Protein AF-A0A838PRK1-F1 (afdb_monomer_lite)

Secondary structure (DSSP, 8-state):
-PPP---------TT-----S--TTSHHHHHHHHS-TTTHHHHHHHHHHHHHHHHHHHHHHHHHHH---THHHHHHHHHHHHHHHHHH-EEETTEEESHHHHHHHHHHHHHHHHHHTT-HHHHHHHHHHHHHHHHHHHHHHHHHHTTS--

Sequence (150 aa):
MPPRGAPPAAWTWNRCGGCSSPPRSSIPVGLDRELRGKSAGLRTHAVVAAASAALGYLSVATATSQGEDATRIASQVVTGIGFMGAGVIFASQGRVHGLTTAAALWSAMATGLCVGMGATGLALALVAVTLLLLGPVNWVSDVMVSRWHP

Foldseek 3Di:
DDDDDDDDDDDPPPPPPDDPDPPPPPPPVVVVVVPPPPPVQVVLLQVLLQVLLQQLLVLQVCCVPVVDHSCVSVVVSLVVLVVVLVVQWDDDPNDIPRNLVSVSSNLSNVLSNCNSNVVNVVSVVSVVVNCVVVVVVVVVVVVVVVVPDD

pLDDT: mean 73.73, std 17.97, range [38.81, 94.06]

Structure (mmCIF, N/CA/C/O backbone):
data_AF-A0A838PRK1-F1
#
_entry.id   AF-A0A838PRK1-F1
#
loop_
_atom_site.group_PDB
_atom_site.id
_atom_site.type_symbol
_atom_site.label_atom_id
_atom_site.label_alt_id
_atom_site.label_comp_id
_atom_site.label_asym_id
_atom_site.label_entity_id
_atom_site.label_seq_id
_atom_site.pdbx_PDB_ins_code
_atom_site.Cartn_x
_atom_site.Cartn_y
_atom_site.Cartn_z
_atom_site.occupancy
_atom_site.B_iso_or_equiv
_atom_site.auth_seq_id
_atom_site.auth_comp_id
_atom_site.auth_asym_id
_atom_site.auth_atom_id
_atom_site.pdbx_PDB_model_num
ATOM 1 N N . MET A 1 1 ? 15.638 -4.515 62.745 1.00 47.00 1 MET A N 1
ATOM 2 C CA . MET A 1 1 ? 14.459 -4.813 61.901 1.00 47.00 1 MET A CA 1
ATOM 3 C C . MET A 1 1 ? 13.799 -3.502 61.470 1.00 47.00 1 MET A C 1
ATOM 5 O O . MET A 1 1 ? 13.156 -2.889 62.312 1.00 47.00 1 MET A O 1
ATOM 9 N N . PRO A 1 2 ? 13.996 -3.032 60.223 1.00 51.28 2 PRO A N 1
ATOM 10 C CA . PRO A 1 2 ? 13.227 -1.931 59.628 1.00 51.28 2 PRO A CA 1
ATOM 11 C C . PRO A 1 2 ? 12.031 -2.429 58.765 1.00 51.28 2 PRO A C 1
ATOM 13 O O . PRO A 1 2 ? 12.036 -3.590 58.351 1.00 51.28 2 PRO A O 1
ATOM 16 N N . PRO A 1 3 ? 10.999 -1.588 58.518 1.00 52.12 3 PRO A N 1
ATOM 17 C CA . PRO A 1 3 ? 9.701 -1.980 57.940 1.00 52.12 3 PRO A CA 1
ATOM 18 C C . PRO A 1 3 ? 9.598 -1.943 56.393 1.00 52.12 3 PRO A C 1
ATOM 20 O O . PRO A 1 3 ? 10.499 -1.502 55.687 1.00 52.12 3 PRO A O 1
ATOM 23 N N . ARG A 1 4 ? 8.450 -2.446 55.900 1.00 51.69 4 ARG A N 1
ATOM 24 C CA . ARG A 1 4 ? 8.009 -2.693 54.507 1.00 51.69 4 ARG A CA 1
ATOM 25 C C . ARG A 1 4 ? 7.853 -1.420 53.642 1.00 51.69 4 ARG A C 1
ATOM 27 O O . ARG A 1 4 ? 7.341 -0.424 54.133 1.00 51.69 4 ARG A O 1
ATOM 34 N N . GLY A 1 5 ? 8.101 -1.542 52.327 1.00 57.38 5 GLY A N 1
ATOM 35 C CA . GLY A 1 5 ? 7.287 -0.876 51.288 1.00 57.38 5 GLY A CA 1
ATOM 36 C C . GLY A 1 5 ? 7.796 0.409 50.611 1.00 57.38 5 GLY A C 1
ATOM 37 O O . GLY A 1 5 ? 7.070 1.396 50.607 1.00 57.38 5 GLY A O 1
ATOM 38 N N . ALA A 1 6 ? 8.954 0.394 49.938 1.00 52.97 6 ALA A N 1
ATOM 39 C CA . ALA A 1 6 ? 9.339 1.460 48.997 1.00 52.97 6 ALA A CA 1
ATOM 40 C C . ALA A 1 6 ? 9.622 0.887 47.587 1.00 52.97 6 ALA A C 1
ATOM 42 O O . ALA A 1 6 ? 10.462 -0.008 47.474 1.00 52.97 6 ALA A O 1
ATOM 43 N N . PRO A 1 7 ? 8.953 1.354 46.511 1.00 61.28 7 PRO A N 1
ATOM 44 C CA . PRO A 1 7 ? 9.318 0.995 45.139 1.00 61.28 7 PRO A CA 1
ATOM 45 C C . PRO A 1 7 ? 10.614 1.710 44.697 1.00 61.28 7 PRO A C 1
ATOM 47 O O . PRO A 1 7 ? 10.886 2.821 45.162 1.00 61.28 7 PRO A O 1
ATOM 50 N N . PRO A 1 8 ? 11.424 1.113 43.798 1.00 49.06 8 PRO A N 1
ATOM 51 C CA . PRO A 1 8 ? 12.667 1.716 43.330 1.00 49.06 8 PRO A CA 1
ATOM 52 C C . PRO A 1 8 ? 12.403 2.988 42.514 1.00 49.06 8 PRO A C 1
ATOM 54 O O . PRO A 1 8 ? 11.794 2.972 41.445 1.00 49.06 8 PRO A O 1
ATOM 57 N N . ALA A 1 9 ? 12.904 4.099 43.049 1.00 56.09 9 ALA A N 1
ATOM 58 C CA . ALA A 1 9 ? 12.933 5.422 42.453 1.00 56.09 9 ALA A CA 1
ATOM 59 C C . ALA A 1 9 ? 13.894 5.487 41.249 1.00 56.09 9 ALA A C 1
ATOM 61 O O . ALA A 1 9 ? 15.049 5.889 41.381 1.00 56.09 9 ALA A O 1
ATOM 62 N N . ALA A 1 10 ? 13.403 5.131 40.064 1.00 47.91 10 ALA A N 1
ATOM 63 C CA . ALA A 1 10 ? 14.042 5.443 38.789 1.00 47.91 10 ALA A CA 1
ATOM 64 C C . ALA A 1 10 ? 13.028 6.203 37.921 1.00 47.91 10 ALA A C 1
ATOM 66 O O . ALA A 1 10 ? 11.916 5.721 37.739 1.00 47.91 10 ALA A O 1
ATOM 67 N N . TRP A 1 11 ? 13.426 7.374 37.408 1.00 44.50 11 TRP A N 1
ATOM 68 C CA . TRP A 1 11 ? 12.653 8.335 36.591 1.00 44.50 11 TRP A CA 1
ATOM 69 C C . TRP A 1 11 ? 11.976 9.515 37.304 1.00 44.50 11 TRP A C 1
ATOM 71 O O . TRP A 1 11 ? 10.950 10.020 36.854 1.00 44.50 11 TRP A O 1
ATOM 81 N N . THR A 1 12 ? 12.606 10.077 38.338 1.00 47.44 12 THR A N 1
ATOM 82 C CA . THR A 1 12 ? 12.381 11.494 38.663 1.00 47.44 12 THR A CA 1
ATOM 83 C C . THR A 1 12 ? 13.285 12.354 37.773 1.00 47.44 12 THR A C 1
ATOM 85 O O . THR A 1 12 ? 14.446 12.613 38.076 1.00 47.44 12 THR A O 1
ATOM 88 N N . TRP A 1 13 ? 12.739 12.817 36.647 1.00 55.53 13 TRP A N 1
ATOM 89 C CA . TRP A 1 13 ? 13.338 13.769 35.689 1.00 55.53 13 TRP A CA 1
ATOM 90 C C . TRP A 1 13 ? 13.683 15.156 36.282 1.00 55.53 13 TRP A C 1
ATOM 92 O O . TRP A 1 13 ? 13.928 16.113 35.556 1.00 55.53 13 TRP A O 1
ATOM 102 N N . ASN A 1 14 ? 13.721 15.298 37.606 1.00 51.25 14 ASN A N 1
ATOM 103 C CA . ASN A 1 14 ? 13.728 16.587 38.292 1.00 51.25 14 ASN A CA 1
ATOM 104 C C . ASN A 1 14 ? 15.132 17.055 38.717 1.00 51.25 14 ASN A C 1
ATOM 106 O O . ASN A 1 14 ? 15.283 17.740 39.727 1.00 51.25 14 ASN A O 1
ATOM 110 N N . ARG A 1 15 ? 16.181 16.664 37.976 1.00 50.28 15 ARG A N 1
ATOM 111 C CA . ARG A 1 15 ? 17.572 17.035 38.296 1.00 50.28 15 ARG A CA 1
ATOM 112 C C . ARG A 1 15 ? 18.452 17.453 37.112 1.00 50.28 15 ARG A C 1
ATOM 114 O O . ARG A 1 15 ? 19.670 17.387 37.219 1.00 50.28 15 ARG A O 1
ATOM 121 N N . CYS A 1 16 ? 17.874 17.965 36.028 1.00 46.88 16 CYS A N 1
ATOM 122 C CA . CYS A 1 16 ? 18.639 18.742 35.043 1.00 46.88 16 CYS A CA 1
ATOM 123 C C . CYS A 1 16 ? 18.494 20.243 35.329 1.00 46.88 16 CYS A C 1
ATOM 125 O O . CYS A 1 16 ? 17.896 20.993 34.564 1.00 46.88 16 CYS A O 1
ATOM 127 N N . GLY A 1 17 ? 19.040 20.678 36.467 1.00 49.06 17 GLY A N 1
ATOM 128 C CA . GLY A 1 17 ? 19.374 22.082 36.679 1.00 49.06 17 GLY A CA 1
ATOM 129 C C . GLY A 1 17 ? 20.613 22.407 35.851 1.00 49.06 17 GLY A C 1
ATOM 130 O O . GLY A 1 17 ? 21.702 21.961 36.194 1.00 49.06 17 GLY A O 1
ATOM 131 N N . GLY A 1 18 ? 20.434 23.135 34.746 1.00 50.28 18 GLY A N 1
ATOM 132 C CA . GLY A 1 18 ? 21.540 23.623 33.917 1.00 50.28 18 GLY A CA 1
ATOM 133 C C . GLY A 1 18 ? 21.432 23.278 32.433 1.00 50.28 18 GLY A C 1
ATOM 134 O O . GLY A 1 18 ? 22.304 22.611 31.895 1.00 50.28 18 GLY A O 1
ATOM 135 N N . CYS A 1 19 ? 20.391 23.755 31.750 1.00 41.94 19 CYS A N 1
ATOM 136 C CA . CYS A 1 19 ? 20.428 23.948 30.297 1.00 41.94 19 CYS A CA 1
ATOM 137 C C . CYS A 1 19 ? 19.676 25.238 29.954 1.00 41.94 19 CYS A C 1
ATOM 139 O O . CYS A 1 19 ? 18.463 25.257 29.775 1.00 41.94 19 CYS A O 1
ATOM 141 N N . SER A 1 20 ? 20.422 26.339 29.898 1.00 47.53 20 SER A N 1
ATOM 142 C CA . SER A 1 20 ? 19.985 27.694 29.542 1.00 47.53 20 SER A CA 1
ATOM 143 C C . SER A 1 20 ? 19.884 27.919 28.023 1.00 47.53 20 SER A C 1
ATOM 145 O O . SER A 1 20 ? 20.166 29.005 27.525 1.00 47.53 20 SER A O 1
ATOM 147 N N . SER A 1 21 ? 19.454 26.913 27.260 1.00 49.03 21 SER A N 1
ATOM 148 C CA . SER A 1 21 ? 19.084 27.089 25.851 1.00 49.03 21 SER A CA 1
ATOM 149 C C . SER A 1 21 ? 17.736 26.409 25.599 1.00 49.03 21 SER A C 1
ATOM 151 O O . SER A 1 21 ? 17.625 25.199 25.782 1.00 49.03 21 SER A O 1
ATOM 153 N N . PRO A 1 22 ? 16.675 27.154 25.235 1.00 54.06 22 PRO A N 1
ATOM 154 C CA . PRO A 1 22 ? 15.390 26.542 24.935 1.00 54.06 22 PRO A CA 1
ATOM 155 C C . PRO A 1 22 ? 15.526 25.709 23.648 1.00 54.06 22 PRO A C 1
ATOM 157 O O . PRO A 1 22 ? 15.859 26.283 22.604 1.00 54.06 22 PRO A O 1
ATOM 160 N N . PRO A 1 23 ? 15.267 24.386 23.656 1.00 52.75 23 PRO A N 1
ATOM 161 C CA . PRO A 1 23 ? 15.152 23.636 22.414 1.00 52.75 23 PRO A CA 1
ATOM 162 C C . PRO A 1 23 ? 13.917 24.144 21.654 1.00 52.75 23 PRO A C 1
ATOM 164 O O . PRO A 1 23 ? 12.778 23.827 21.982 1.00 52.75 23 PRO A O 1
ATOM 167 N N . ARG A 1 24 ? 14.151 24.973 20.630 1.00 52.28 24 ARG A N 1
ATOM 168 C CA . ARG A 1 24 ? 13.147 25.612 19.755 1.00 52.28 24 ARG A CA 1
ATOM 169 C C . ARG A 1 24 ? 12.345 24.650 18.858 1.00 52.28 24 ARG A C 1
ATOM 171 O O . ARG A 1 24 ? 11.652 25.120 17.962 1.00 52.28 24 ARG A O 1
ATOM 178 N N . SER A 1 25 ? 12.410 23.331 19.033 1.00 52.62 25 SER A N 1
ATOM 179 C CA . SER A 1 25 ? 11.939 22.382 18.009 1.00 52.62 25 SER A CA 1
ATOM 180 C C . SER A 1 25 ? 10.807 21.431 18.413 1.00 52.62 25 SER A C 1
ATOM 182 O O . SER A 1 25 ? 10.558 20.471 17.690 1.00 52.62 25 SER A O 1
ATOM 184 N N . SER A 1 26 ? 10.056 21.680 19.490 1.00 50.72 26 SER A N 1
ATOM 185 C CA . SER A 1 26 ? 8.880 20.844 19.817 1.00 50.72 26 SER A CA 1
ATOM 186 C C . SER A 1 26 ? 7.544 21.346 19.240 1.00 50.72 26 SER A C 1
ATOM 188 O O . SER A 1 26 ? 6.535 20.652 19.338 1.00 50.72 26 SER A O 1
ATOM 190 N N . ILE A 1 27 ? 7.521 22.503 18.569 1.00 53.28 27 ILE A N 1
ATOM 191 C CA . ILE A 1 27 ? 6.287 23.112 18.040 1.00 53.28 27 ILE A CA 1
ATOM 192 C C . ILE A 1 27 ? 5.624 22.333 16.878 1.00 53.28 27 ILE A C 1
ATOM 194 O O . ILE A 1 27 ? 4.391 22.297 16.848 1.00 53.28 27 ILE A O 1
ATOM 198 N N . PRO A 1 28 ? 6.320 21.646 15.944 1.00 52.03 28 PRO A N 1
ATOM 199 C CA . PRO A 1 28 ? 5.613 21.115 14.774 1.00 52.03 28 PRO A CA 1
ATOM 200 C C . PRO A 1 28 ? 4.774 19.855 15.051 1.00 52.03 28 PRO A C 1
ATOM 202 O O . PRO A 1 28 ? 3.950 19.488 14.221 1.00 52.03 28 PRO A O 1
ATOM 205 N N . VAL A 1 29 ? 4.923 19.198 16.209 1.00 55.56 29 VAL A N 1
ATOM 206 C CA . VAL A 1 29 ? 4.165 17.968 16.529 1.00 55.56 29 VAL A CA 1
ATOM 207 C C . VAL A 1 29 ? 2.823 18.263 17.214 1.00 55.56 29 VAL A C 1
ATOM 209 O O . VAL A 1 29 ? 1.903 17.444 17.148 1.00 55.56 29 VAL A O 1
ATOM 212 N N . GLY A 1 30 ? 2.692 19.428 17.855 1.00 46.47 30 GLY A N 1
ATOM 213 C CA . GLY A 1 30 ? 1.463 19.838 18.541 1.00 46.47 30 GLY A CA 1
ATOM 214 C C . GLY A 1 30 ? 0.406 20.391 17.586 1.00 46.47 30 GLY A C 1
ATOM 215 O O . GLY A 1 30 ? -0.747 19.979 17.643 1.00 46.47 30 GLY A O 1
ATOM 216 N N . LEU A 1 31 ? 0.811 21.254 16.649 1.00 46.09 31 LEU A N 1
ATOM 217 C CA . LEU A 1 31 ? -0.124 21.972 15.773 1.00 46.09 31 LEU A CA 1
ATOM 218 C C . LEU A 1 31 ? -0.734 21.083 14.670 1.00 46.09 31 LEU A C 1
ATOM 220 O O . LEU A 1 31 ? -1.837 21.328 14.190 1.00 46.09 31 LEU A O 1
ATOM 224 N N . ASP A 1 32 ? -0.053 19.993 14.305 1.00 50.56 32 ASP A N 1
ATOM 225 C CA . ASP A 1 32 ? -0.562 19.006 13.346 1.00 50.56 32 ASP A CA 1
ATOM 226 C C . ASP A 1 32 ? -1.660 18.105 13.956 1.00 50.56 32 ASP A C 1
ATOM 228 O O . ASP A 1 32 ? -2.433 17.492 13.217 1.00 50.56 32 ASP A O 1
ATOM 232 N N . ARG A 1 33 ? -1.789 18.062 15.295 1.00 48.19 33 ARG A N 1
ATOM 233 C CA . ARG A 1 33 ? -2.838 17.293 15.992 1.00 48.19 33 ARG A CA 1
ATOM 234 C C . ARG A 1 33 ? -4.201 17.990 16.023 1.00 48.19 33 ARG A C 1
ATOM 236 O O . ARG A 1 33 ? -5.210 17.297 16.105 1.00 48.19 33 ARG A O 1
ATOM 243 N N . GLU A 1 34 ? -4.249 19.313 15.891 1.00 39.22 34 GLU A N 1
ATOM 244 C CA . GLU A 1 34 ? -5.494 20.095 15.984 1.00 39.22 34 GLU A CA 1
ATOM 245 C C . GLU A 1 34 ? -6.255 20.204 14.649 1.00 39.22 34 GLU A C 1
ATOM 247 O O . GLU A 1 34 ? -7.477 20.322 14.631 1.00 39.22 34 GLU A O 1
ATOM 252 N N . LEU A 1 35 ? -5.566 20.064 13.510 1.00 39.56 35 LEU A N 1
ATOM 253 C CA . LEU A 1 35 ? -6.151 20.267 12.172 1.00 39.56 35 LEU A CA 1
ATOM 254 C C . LEU A 1 35 ? -6.706 18.988 11.501 1.00 39.56 35 LEU A C 1
ATOM 256 O O . LEU A 1 35 ? -7.265 19.056 10.407 1.00 39.56 35 LEU A O 1
ATOM 260 N N . ARG A 1 36 ? -6.554 17.801 12.109 1.00 42.69 36 ARG A N 1
ATOM 261 C CA . ARG A 1 36 ? -6.691 16.491 11.419 1.00 42.69 36 ARG A CA 1
ATOM 262 C C . ARG A 1 36 ? -7.902 15.634 11.793 1.00 42.69 36 ARG A C 1
ATOM 264 O O . ARG A 1 36 ? -7.969 14.473 11.390 1.00 42.69 36 ARG A O 1
ATOM 271 N N . GLY A 1 37 ? -8.887 16.187 12.496 1.00 41.72 37 GLY A N 1
ATOM 272 C CA . GLY A 1 37 ? -10.041 15.441 13.020 1.00 41.72 37 GLY A CA 1
ATOM 273 C C . GLY A 1 37 ? -10.971 14.766 11.995 1.00 41.72 37 GLY A C 1
ATOM 274 O O . GLY A 1 37 ? -11.903 14.089 12.417 1.00 41.72 37 GLY A O 1
ATOM 275 N N . LYS A 1 38 ? -10.763 14.927 10.676 1.00 38.81 38 LYS A N 1
ATOM 276 C CA . LYS A 1 38 ? -11.559 14.255 9.622 1.00 38.81 38 LYS A CA 1
ATOM 277 C C . LYS A 1 38 ? -10.781 13.814 8.358 1.00 38.81 38 LYS A C 1
ATOM 279 O O . LYS A 1 38 ? -11.375 13.219 7.470 1.00 38.81 38 LYS A O 1
ATOM 284 N N . SER A 1 39 ? -9.462 14.038 8.261 1.00 42.25 39 SER A N 1
ATOM 285 C CA . SER A 1 39 ? -8.669 13.838 7.019 1.00 42.25 39 SER A CA 1
ATOM 286 C C . SER A 1 39 ? -7.432 12.929 7.159 1.00 42.25 39 SER A C 1
ATOM 288 O O . SER A 1 39 ? -6.607 12.840 6.247 1.00 42.25 39 SER A O 1
ATOM 290 N N . ALA A 1 40 ? -7.276 12.231 8.290 1.00 44.44 40 ALA A N 1
ATOM 291 C CA . ALA A 1 40 ? -6.058 11.476 8.607 1.00 44.44 40 ALA A CA 1
ATOM 292 C C . ALA A 1 40 ? -5.783 10.256 7.691 1.00 44.44 40 ALA A C 1
ATOM 294 O O . ALA A 1 40 ? -4.621 9.875 7.526 1.00 44.44 40 ALA A O 1
ATOM 295 N N . GLY A 1 41 ? -6.810 9.676 7.054 1.00 59.66 41 GLY A N 1
ATOM 296 C CA . GLY A 1 41 ? -6.665 8.499 6.183 1.00 59.66 41 GLY A CA 1
ATOM 297 C C . GLY A 1 41 ? -5.943 8.791 4.862 1.00 59.66 41 GLY A C 1
ATOM 298 O O . GLY A 1 41 ? -4.958 8.143 4.529 1.00 59.66 41 GLY A O 1
ATOM 299 N N . LEU A 1 42 ? -6.356 9.824 4.122 1.00 62.44 42 LEU A N 1
ATOM 300 C CA . LEU A 1 42 ? -5.788 10.121 2.796 1.00 62.44 42 LEU A CA 1
ATOM 301 C C . LEU A 1 42 ? -4.295 10.478 2.842 1.00 62.44 42 LEU A C 1
ATOM 303 O O . LEU A 1 42 ? -3.533 10.026 1.989 1.00 62.44 42 LEU A O 1
ATOM 307 N N . ARG A 1 43 ? -3.848 11.235 3.858 1.00 73.12 43 ARG A N 1
ATOM 308 C CA . ARG A 1 43 ? -2.427 11.617 3.979 1.00 73.12 43 ARG A CA 1
ATOM 309 C C . ARG A 1 43 ? -1.537 10.404 4.259 1.00 73.12 43 ARG A C 1
ATOM 311 O O . ARG A 1 43 ? -0.450 10.313 3.702 1.00 73.12 43 ARG A O 1
ATOM 318 N N . THR A 1 44 ? -1.985 9.476 5.104 1.00 81.50 44 THR A N 1
ATOM 319 C CA . THR A 1 44 ? -1.196 8.283 5.446 1.00 81.50 44 THR A CA 1
ATOM 320 C C . THR A 1 44 ? -1.130 7.303 4.278 1.00 81.50 44 THR A C 1
ATOM 322 O O . THR A 1 44 ? -0.033 6.875 3.925 1.00 81.50 44 THR A O 1
ATOM 325 N N . HIS A 1 45 ? -2.250 7.034 3.600 1.00 84.25 45 HIS A N 1
ATOM 326 C CA . HIS A 1 45 ? -2.250 6.200 2.393 1.00 84.25 45 HIS A CA 1
ATOM 327 C C . HIS A 1 45 ? -1.376 6.786 1.275 1.00 84.25 45 HIS A C 1
ATOM 329 O O . HIS A 1 45 ? -0.610 6.046 0.661 1.00 84.25 45 HIS A O 1
ATOM 335 N N . ALA A 1 46 ? -1.421 8.105 1.052 1.00 82.75 46 ALA A N 1
ATOM 336 C CA . ALA A 1 46 ? -0.592 8.765 0.042 1.00 82.75 46 ALA A CA 1
ATOM 337 C C . ALA A 1 46 ? 0.912 8.648 0.342 1.00 82.75 46 ALA A C 1
ATOM 339 O O . ALA A 1 46 ? 1.695 8.337 -0.554 1.00 82.75 46 ALA A O 1
ATOM 340 N N . VAL A 1 47 ? 1.320 8.843 1.602 1.00 88.75 47 VAL A N 1
ATOM 341 C CA . VAL A 1 47 ? 2.728 8.699 2.013 1.00 88.75 47 VAL A CA 1
ATOM 342 C C . VAL A 1 47 ? 3.201 7.253 1.856 1.00 88.75 47 VAL A C 1
ATOM 344 O O . VAL A 1 47 ? 4.289 7.026 1.331 1.00 88.75 47 VAL A O 1
ATOM 347 N N . VAL A 1 48 ? 2.385 6.273 2.255 1.00 91.69 48 VAL A N 1
ATOM 348 C CA . VAL A 1 48 ? 2.719 4.846 2.109 1.00 91.69 48 VAL A CA 1
ATOM 349 C C . VAL A 1 48 ? 2.848 4.453 0.638 1.00 91.69 48 VAL A C 1
ATOM 351 O O . VAL A 1 48 ? 3.810 3.773 0.277 1.00 91.69 48 VAL A O 1
ATOM 354 N N . ALA A 1 49 ? 1.936 4.911 -0.223 1.00 90.31 49 ALA A N 1
ATOM 355 C CA . ALA A 1 49 ? 2.007 4.657 -1.659 1.00 90.31 49 ALA A CA 1
ATOM 356 C C . ALA A 1 49 ? 3.266 5.279 -2.289 1.00 90.31 49 ALA A C 1
ATOM 358 O O . ALA A 1 49 ? 3.976 4.600 -3.028 1.00 90.31 49 ALA A O 1
ATOM 359 N N . ALA A 1 50 ? 3.591 6.531 -1.949 1.00 90.44 50 ALA A N 1
ATOM 360 C CA . ALA A 1 50 ? 4.780 7.215 -2.460 1.00 90.44 50 ALA A CA 1
ATOM 361 C C . ALA A 1 50 ? 6.088 6.547 -2.000 1.00 90.44 50 ALA A C 1
ATOM 363 O O . ALA A 1 50 ? 6.979 6.308 -2.815 1.00 90.44 50 ALA A O 1
ATOM 364 N N . ALA A 1 51 ? 6.190 6.191 -0.715 1.00 94.00 51 ALA A N 1
ATOM 365 C CA . ALA A 1 51 ? 7.351 5.480 -0.180 1.00 94.00 51 ALA A CA 1
ATOM 366 C C . ALA A 1 51 ? 7.535 4.113 -0.859 1.00 94.00 51 ALA A C 1
ATOM 368 O O . ALA A 1 51 ? 8.641 3.751 -1.255 1.00 94.00 51 ALA A O 1
ATOM 369 N N . SER A 1 52 ? 6.439 3.380 -1.056 1.00 92.88 52 SER A N 1
ATOM 370 C CA . SER A 1 52 ? 6.457 2.067 -1.707 1.00 92.88 52 SER A CA 1
ATOM 371 C C . SER A 1 52 ? 6.826 2.162 -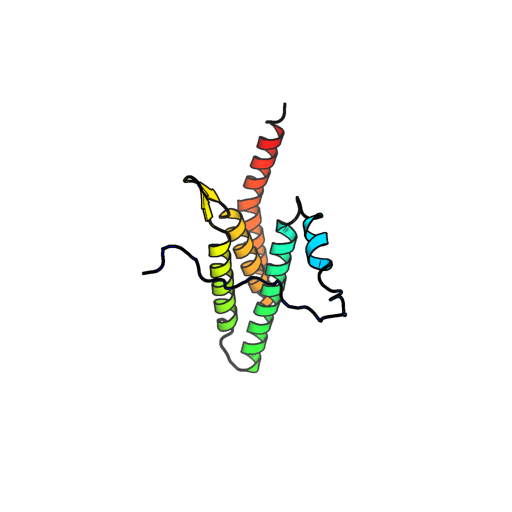3.190 1.00 92.88 52 SER A C 1
ATOM 373 O O . SER A 1 52 ? 7.552 1.308 -3.688 1.00 92.88 52 SER A O 1
ATOM 375 N N . ALA A 1 53 ? 6.406 3.223 -3.885 1.00 93.69 53 ALA A N 1
ATOM 376 C CA . ALA A 1 53 ? 6.809 3.480 -5.268 1.00 93.69 53 ALA A CA 1
ATOM 377 C C . ALA A 1 53 ? 8.308 3.775 -5.396 1.00 93.69 53 ALA A C 1
ATOM 379 O O . ALA A 1 53 ? 8.968 3.212 -6.269 1.00 93.69 53 ALA A O 1
ATOM 380 N N . ALA A 1 54 ? 8.868 4.586 -4.496 1.00 93.75 54 ALA A N 1
ATOM 381 C CA . ALA A 1 54 ? 10.306 4.844 -4.472 1.00 93.75 54 ALA A CA 1
ATOM 382 C C . ALA A 1 54 ? 11.115 3.556 -4.225 1.00 93.75 54 ALA A C 1
ATOM 384 O O . ALA A 1 54 ? 12.117 3.314 -4.898 1.00 93.75 54 ALA A O 1
ATOM 385 N N . LEU A 1 55 ? 10.653 2.699 -3.308 1.00 93.75 55 LEU A N 1
ATOM 386 C CA . LEU A 1 55 ? 11.296 1.412 -3.023 1.00 93.75 55 LEU A CA 1
ATOM 387 C C . LEU A 1 55 ? 11.136 0.408 -4.172 1.00 93.75 55 LEU A C 1
ATOM 389 O O . LEU A 1 55 ? 12.084 -0.310 -4.476 1.00 93.75 55 LEU A O 1
ATOM 393 N N . GLY A 1 56 ? 9.986 0.385 -4.851 1.00 92.88 56 GLY A N 1
ATOM 394 C CA . GLY A 1 56 ? 9.778 -0.428 -6.052 1.00 92.88 56 GLY A CA 1
ATOM 395 C C . GLY A 1 56 ? 10.714 -0.025 -7.194 1.00 92.88 56 GLY A C 1
ATOM 396 O O . GLY A 1 56 ? 11.324 -0.891 -7.820 1.00 92.88 56 GLY A O 1
ATOM 397 N N . TYR A 1 57 ? 10.901 1.282 -7.401 1.00 92.06 57 TYR A N 1
ATOM 398 C CA . TYR A 1 57 ? 11.856 1.804 -8.382 1.00 92.06 57 TYR A CA 1
ATOM 399 C C . TYR A 1 57 ? 13.296 1.431 -8.023 1.00 92.06 57 TYR A C 1
ATOM 401 O O . TYR A 1 57 ? 14.039 0.936 -8.870 1.00 92.06 57 TYR A O 1
ATOM 409 N N . LEU A 1 58 ? 13.679 1.599 -6.751 1.00 91.06 58 LEU A N 1
ATOM 410 C CA . LEU A 1 58 ? 14.992 1.180 -6.260 1.00 91.06 58 LEU A CA 1
ATOM 411 C C . LEU A 1 58 ? 15.220 -0.324 -6.475 1.00 91.06 58 LEU A C 1
ATOM 413 O O . LEU A 1 58 ? 16.322 -0.725 -6.841 1.00 91.06 58 LEU A O 1
ATOM 417 N N . SER A 1 59 ? 14.177 -1.140 -6.305 1.00 90.75 59 SER A N 1
ATOM 418 C CA . SER A 1 59 ? 14.209 -2.587 -6.549 1.00 90.75 59 SER A CA 1
ATOM 419 C C . SER A 1 59 ? 14.566 -2.936 -7.993 1.00 90.75 59 SER A C 1
ATOM 421 O O . SER A 1 59 ? 15.404 -3.799 -8.239 1.00 90.75 59 SER A O 1
ATOM 423 N N . VAL A 1 60 ? 13.970 -2.242 -8.964 1.00 88.75 60 VAL A N 1
ATOM 424 C CA . VAL A 1 60 ? 14.290 -2.451 -10.384 1.00 88.75 60 VAL A CA 1
ATOM 425 C C . VAL A 1 60 ? 15.682 -1.908 -10.712 1.00 88.75 60 VAL A C 1
ATOM 427 O O . VAL A 1 60 ? 16.469 -2.584 -11.372 1.00 88.75 60 VAL A O 1
ATOM 430 N N . ALA A 1 61 ? 16.029 -0.723 -10.205 1.00 87.06 61 ALA A N 1
ATOM 431 C CA . ALA A 1 61 ? 17.329 -0.103 -10.454 1.00 87.06 61 ALA A CA 1
ATOM 432 C C . ALA A 1 61 ? 18.502 -0.951 -9.919 1.00 87.06 61 ALA A C 1
ATOM 434 O O . ALA A 1 61 ? 19.513 -1.134 -10.601 1.00 87.06 61 ALA A O 1
ATOM 435 N N . THR A 1 62 ? 18.366 -1.519 -8.720 1.00 85.19 62 THR A N 1
ATOM 436 C CA . THR A 1 62 ? 19.375 -2.413 -8.118 1.00 85.19 62 THR A CA 1
ATOM 437 C C . THR A 1 62 ? 19.498 -3.731 -8.876 1.00 85.19 62 THR A C 1
ATOM 439 O O . THR A 1 62 ? 20.614 -4.137 -9.198 1.00 85.19 62 THR A O 1
ATOM 442 N N . ALA A 1 63 ? 18.379 -4.332 -9.283 1.00 85.81 63 ALA A N 1
ATOM 443 C CA . ALA A 1 63 ? 18.394 -5.542 -10.101 1.00 85.81 63 ALA A CA 1
ATOM 444 C C . ALA A 1 63 ? 19.118 -5.345 -11.441 1.00 85.81 63 ALA A C 1
ATOM 446 O O . ALA A 1 63 ? 19.923 -6.180 -11.847 1.00 85.81 63 ALA A O 1
ATOM 447 N N . THR A 1 64 ? 18.899 -4.206 -12.104 1.00 80.94 64 THR A N 1
ATOM 448 C CA . THR A 1 64 ? 19.574 -3.902 -13.379 1.00 80.94 64 THR A CA 1
ATOM 449 C C . THR A 1 64 ? 21.067 -3.597 -13.237 1.00 80.94 64 THR A C 1
ATOM 451 O O . THR A 1 64 ? 21.823 -3.842 -14.172 1.00 80.94 64 THR A O 1
ATOM 454 N N . SER A 1 65 ? 21.504 -3.063 -12.091 1.00 80.44 65 SER A N 1
ATOM 455 C CA . SER A 1 65 ? 22.888 -2.607 -11.887 1.00 80.44 65 SER A CA 1
ATOM 456 C C . SER A 1 65 ? 23.796 -3.649 -11.239 1.00 80.44 65 SER A C 1
ATOM 458 O O . SER A 1 65 ? 24.986 -3.676 -11.542 1.00 80.44 65 SER A O 1
ATOM 460 N N . GLN A 1 66 ? 23.258 -4.500 -10.363 1.00 79.12 66 GLN A N 1
ATOM 461 C CA . GLN A 1 66 ? 24.034 -5.488 -9.602 1.00 79.12 66 GLN A CA 1
ATOM 462 C C . GLN A 1 66 ? 23.673 -6.939 -9.944 1.00 79.12 66 GLN A C 1
ATOM 464 O O . GLN A 1 66 ? 24.282 -7.858 -9.404 1.00 79.12 66 GLN A O 1
ATOM 469 N N . GLY A 1 67 ? 22.694 -7.163 -10.829 1.00 76.31 67 GLY A N 1
ATOM 470 C CA . GLY A 1 67 ? 22.193 -8.507 -11.130 1.00 76.31 67 GLY A CA 1
ATOM 471 C C . GLY A 1 67 ? 21.486 -9.169 -9.943 1.00 76.31 67 GLY A C 1
ATOM 472 O O . GLY A 1 67 ? 21.345 -10.388 -9.925 1.00 76.31 67 GLY A O 1
ATOM 473 N N . GLU A 1 68 ? 21.079 -8.385 -8.939 1.00 77.69 68 GLU A N 1
ATOM 474 C CA . GLU A 1 68 ? 20.338 -8.872 -7.776 1.00 77.69 68 GLU A CA 1
ATOM 475 C C . GLU A 1 68 ? 18.861 -9.142 -8.099 1.00 77.69 68 GLU A C 1
ATOM 477 O O . GLU A 1 68 ? 18.276 -8.582 -9.028 1.00 77.69 68 GLU A O 1
ATOM 482 N N . ASP A 1 69 ? 18.220 -9.968 -7.273 1.00 83.31 69 ASP A N 1
ATOM 483 C CA . ASP A 1 69 ? 16.796 -10.259 -7.397 1.00 83.31 69 ASP A CA 1
ATOM 484 C C . ASP A 1 69 ? 15.938 -9.018 -7.098 1.00 83.31 69 ASP A C 1
ATOM 486 O O . ASP A 1 69 ? 15.803 -8.589 -5.945 1.00 83.31 69 ASP A O 1
ATOM 490 N N . ALA A 1 70 ? 15.237 -8.514 -8.119 1.00 79.56 70 ALA A N 1
ATOM 491 C CA . ALA A 1 70 ? 14.283 -7.401 -8.014 1.00 79.56 70 ALA A CA 1
ATOM 492 C C . ALA A 1 70 ? 13.129 -7.653 -7.019 1.00 79.56 70 ALA A C 1
ATOM 494 O O . ALA A 1 70 ? 12.339 -6.754 -6.737 1.00 79.56 70 ALA A O 1
ATOM 495 N N . THR A 1 71 ? 12.980 -8.872 -6.502 1.00 86.19 71 THR A N 1
ATOM 496 C CA . THR A 1 71 ? 11.927 -9.258 -5.551 1.00 86.19 71 THR A CA 1
ATOM 497 C C . THR A 1 71 ? 12.367 -9.105 -4.090 1.00 86.19 71 THR A C 1
ATOM 499 O O . THR A 1 71 ? 11.524 -9.101 -3.188 1.00 86.19 71 THR A O 1
ATOM 502 N N . ARG A 1 72 ? 13.668 -8.935 -3.816 1.00 88.12 72 ARG A N 1
ATOM 503 C CA . ARG A 1 72 ? 14.194 -8.867 -2.443 1.00 88.12 72 ARG A CA 1
ATOM 504 C C . ARG A 1 72 ? 13.682 -7.637 -1.694 1.00 88.12 72 ARG A C 1
ATOM 506 O O . ARG A 1 72 ? 13.101 -7.782 -0.622 1.00 88.12 72 ARG A O 1
ATOM 513 N N . ILE A 1 73 ? 13.827 -6.443 -2.265 1.00 90.00 73 ILE A N 1
ATOM 514 C CA . ILE A 1 73 ? 13.334 -5.212 -1.625 1.00 90.00 73 ILE A CA 1
ATOM 515 C C . ILE A 1 73 ? 11.802 -5.242 -1.547 1.00 90.00 73 ILE A C 1
ATOM 517 O O . ILE A 1 73 ? 11.235 -4.949 -0.496 1.00 90.00 73 ILE A O 1
ATOM 521 N N . ALA A 1 74 ? 11.121 -5.695 -2.606 1.00 89.38 74 ALA A N 1
ATOM 522 C CA . ALA A 1 74 ? 9.663 -5.829 -2.608 1.00 89.38 74 ALA A CA 1
ATOM 523 C C . ALA A 1 74 ? 9.148 -6.735 -1.469 1.00 89.38 74 ALA A C 1
ATOM 525 O O . ALA A 1 74 ? 8.222 -6.360 -0.750 1.00 89.38 74 ALA A O 1
ATOM 526 N N . SER A 1 75 ? 9.775 -7.893 -1.242 1.00 91.69 75 SER A N 1
ATOM 527 C CA . SER A 1 75 ? 9.378 -8.817 -0.165 1.00 91.69 75 SER A CA 1
ATOM 528 C C . SER A 1 75 ? 9.613 -8.242 1.239 1.00 91.69 75 SER A C 1
ATOM 530 O O . SER A 1 75 ? 8.790 -8.442 2.140 1.00 91.69 75 SER A O 1
ATOM 532 N N . GLN A 1 76 ? 10.677 -7.458 1.425 1.00 93.25 76 GLN A N 1
ATOM 533 C CA . GLN A 1 76 ? 10.932 -6.741 2.677 1.00 93.25 76 GLN A CA 1
ATOM 534 C C . GLN A 1 76 ? 9.874 -5.664 2.948 1.00 93.25 76 GLN A C 1
ATOM 536 O O . GLN A 1 76 ? 9.396 -5.548 4.078 1.00 93.25 76 GLN A O 1
ATOM 541 N N . VAL A 1 77 ? 9.449 -4.925 1.918 1.00 93.38 77 VAL A N 1
ATOM 542 C CA . VAL A 1 77 ? 8.382 -3.916 2.038 1.00 93.38 77 VAL A CA 1
ATOM 543 C C . VAL A 1 77 ? 7.052 -4.561 2.429 1.00 93.38 77 VAL A C 1
ATOM 545 O O . VAL A 1 77 ? 6.394 -4.090 3.361 1.00 93.38 77 VAL A O 1
ATOM 548 N N . VAL A 1 78 ? 6.682 -5.670 1.777 1.00 92.19 78 VAL A N 1
ATOM 549 C CA . VAL A 1 78 ? 5.449 -6.414 2.095 1.00 92.19 78 VAL A CA 1
ATOM 550 C C . VAL A 1 78 ? 5.449 -6.884 3.549 1.00 92.19 78 VAL A C 1
ATOM 552 O O . VAL A 1 78 ? 4.460 -6.703 4.264 1.00 92.19 78 VAL A O 1
ATOM 555 N N . THR A 1 79 ? 6.582 -7.410 4.014 1.00 93.00 79 THR A N 1
ATOM 556 C CA . THR A 1 79 ? 6.756 -7.852 5.403 1.00 93.00 79 THR A CA 1
ATOM 557 C C . THR A 1 79 ? 6.656 -6.680 6.388 1.00 93.00 79 THR A C 1
ATOM 559 O O . THR A 1 79 ? 5.975 -6.783 7.410 1.00 93.00 79 THR A O 1
ATOM 562 N N . GLY A 1 80 ? 7.271 -5.536 6.068 1.00 91.31 80 GLY A N 1
ATOM 563 C CA . GLY A 1 80 ? 7.269 -4.343 6.920 1.00 91.31 80 GLY A CA 1
ATOM 564 C C . GLY A 1 80 ? 5.875 -3.751 7.149 1.00 91.31 80 GLY A C 1
ATOM 565 O O . GLY A 1 80 ? 5.510 -3.439 8.284 1.00 91.31 80 GLY A O 1
ATOM 566 N N . ILE A 1 81 ? 5.049 -3.644 6.103 1.00 92.00 81 ILE A N 1
ATOM 567 C CA . ILE A 1 81 ? 3.655 -3.197 6.278 1.00 92.00 81 ILE A CA 1
ATOM 568 C C . ILE A 1 81 ? 2.815 -4.249 6.997 1.00 92.00 81 ILE A C 1
ATOM 570 O O . ILE A 1 81 ? 1.937 -3.873 7.769 1.00 92.00 81 ILE A O 1
ATOM 574 N N . GLY A 1 82 ? 3.080 -5.544 6.792 1.00 89.75 82 GLY A N 1
ATOM 575 C CA . GLY A 1 82 ? 2.421 -6.610 7.552 1.00 89.75 82 GLY A CA 1
ATOM 576 C C . GLY A 1 82 ? 2.584 -6.418 9.063 1.00 89.75 82 GLY A C 1
ATOM 577 O O . GLY A 1 82 ? 1.606 -6.490 9.809 1.00 89.75 82 GLY A O 1
ATOM 578 N N . PHE A 1 83 ? 3.792 -6.052 9.501 1.00 89.50 83 PHE A N 1
ATOM 579 C CA . PHE A 1 83 ? 4.062 -5.698 10.895 1.00 89.50 83 PHE A CA 1
ATOM 580 C C . PHE A 1 83 ? 3.295 -4.445 11.351 1.00 89.50 83 PHE A C 1
ATOM 582 O O . PHE A 1 83 ? 2.701 -4.443 12.428 1.00 89.50 83 PHE A O 1
ATOM 589 N N . MET A 1 84 ? 3.232 -3.395 10.525 1.00 87.06 84 MET A N 1
ATOM 590 C CA . MET A 1 84 ? 2.427 -2.209 10.854 1.00 87.06 84 MET A CA 1
ATOM 591 C C . MET A 1 84 ? 0.926 -2.517 10.931 1.00 87.06 84 MET A C 1
ATOM 593 O O . MET A 1 84 ? 0.241 -1.984 11.802 1.00 87.06 84 MET A O 1
ATOM 597 N N . GLY A 1 85 ? 0.417 -3.406 10.075 1.00 83.69 85 GLY A N 1
ATOM 598 C CA . GLY A 1 85 ? -0.972 -3.865 10.100 1.00 83.69 85 GLY A CA 1
ATOM 599 C C . GLY A 1 85 ? -1.343 -4.526 11.429 1.00 83.69 85 GLY A C 1
ATOM 600 O O . GLY A 1 85 ? -2.399 -4.224 11.981 1.00 83.69 85 GLY A O 1
ATOM 601 N N . ALA A 1 86 ? -0.444 -5.336 11.995 1.00 85.50 86 ALA A N 1
ATOM 602 C CA . ALA A 1 86 ? -0.631 -5.922 13.323 1.00 85.50 86 ALA A CA 1
ATOM 603 C C . ALA A 1 86 ? -0.727 -4.860 14.436 1.00 85.50 86 ALA A C 1
ATOM 605 O O . ALA A 1 86 ? -1.456 -5.058 15.401 1.00 85.50 86 ALA A O 1
ATOM 606 N N . GLY A 1 87 ? -0.044 -3.720 14.288 1.00 84.38 87 GLY A N 1
ATOM 607 C CA . GLY A 1 87 ? -0.119 -2.604 15.239 1.00 84.38 87 GLY A CA 1
ATOM 608 C C . GLY A 1 87 ? -1.399 -1.763 15.140 1.00 84.38 87 GLY A C 1
ATOM 609 O O . GLY A 1 87 ? -1.752 -1.076 16.097 1.00 84.38 87 GLY A O 1
ATOM 610 N N . VAL A 1 88 ? -2.098 -1.801 14.001 1.00 84.31 88 VAL A N 1
ATOM 611 C CA . VAL A 1 88 ? -3.349 -1.048 13.773 1.00 84.31 88 VAL A CA 1
ATOM 612 C C . VAL A 1 88 ? -4.587 -1.863 14.164 1.00 84.31 88 VAL A C 1
ATOM 614 O O . VAL A 1 88 ? -5.626 -1.285 14.486 1.00 84.31 88 VAL A O 1
ATOM 617 N N . ILE A 1 89 ? -4.491 -3.195 14.146 1.00 87.50 89 ILE A N 1
ATOM 618 C CA . ILE A 1 89 ? -5.593 -4.097 14.488 1.00 87.50 89 ILE A CA 1
ATOM 619 C C . ILE A 1 89 ? -5.578 -4.377 15.992 1.00 87.50 89 ILE A C 1
ATOM 621 O O . ILE A 1 89 ? -4.616 -4.923 16.523 1.00 87.50 89 ILE A O 1
ATOM 625 N N . PHE A 1 90 ? -6.674 -4.063 16.680 1.00 85.88 90 PHE A N 1
ATOM 626 C CA . PHE A 1 90 ? -6.844 -4.395 18.096 1.00 85.88 90 PHE A CA 1
ATOM 627 C C . PHE A 1 90 ? -8.283 -4.821 18.391 1.00 85.88 90 PHE A C 1
ATOM 629 O O . PHE A 1 90 ? -9.234 -4.378 17.742 1.00 85.88 90 PHE A O 1
ATOM 636 N N . ALA A 1 91 ? -8.447 -5.703 19.375 1.00 84.50 91 ALA A N 1
ATOM 637 C CA . ALA A 1 91 ? -9.746 -6.193 19.818 1.00 84.50 91 ALA A CA 1
ATOM 638 C C . ALA A 1 91 ? -10.111 -5.570 21.170 1.00 84.50 91 ALA A C 1
ATOM 640 O O . ALA A 1 91 ? -9.303 -5.575 22.097 1.00 84.50 91 ALA A O 1
ATOM 641 N N . SER A 1 92 ? -11.330 -5.047 21.290 1.00 81.62 92 SER A N 1
ATOM 642 C CA . SER A 1 92 ? -11.876 -4.514 22.542 1.00 81.62 92 SER A CA 1
ATOM 643 C C . SER A 1 92 ? -13.309 -5.002 22.721 1.00 81.62 92 SER A C 1
ATOM 645 O O . SER A 1 92 ? -14.090 -4.979 21.773 1.00 81.62 92 SER A O 1
ATOM 647 N N . GLN A 1 93 ? -13.649 -5.485 23.920 1.00 78.88 93 GLN A N 1
ATOM 648 C CA . GLN A 1 93 ? -14.992 -5.979 24.274 1.00 78.88 93 GLN A CA 1
ATOM 649 C C . GLN A 1 93 ? -15.620 -6.929 23.227 1.00 78.88 93 GLN A C 1
ATOM 651 O O . GLN A 1 93 ? -16.789 -6.807 22.872 1.00 78.88 93 GLN A O 1
ATOM 656 N N . GLY A 1 94 ? -14.831 -7.866 22.689 1.00 81.88 94 GLY A N 1
ATOM 657 C CA . GLY A 1 94 ? -15.303 -8.846 21.701 1.00 81.88 94 GLY A CA 1
ATOM 658 C C . GLY A 1 94 ? -15.492 -8.309 20.276 1.00 81.88 94 GLY A C 1
ATOM 659 O O . GLY A 1 94 ? -15.944 -9.055 19.410 1.00 81.88 94 GLY A O 1
ATOM 660 N N . ARG A 1 95 ? -15.126 -7.050 19.996 1.00 81.88 95 ARG A N 1
ATOM 661 C CA . ARG A 1 95 ? -15.167 -6.446 18.656 1.00 81.88 95 ARG A CA 1
ATOM 662 C C . ARG A 1 95 ? -13.759 -6.109 18.165 1.00 81.88 95 ARG A C 1
ATOM 664 O O . ARG A 1 95 ? -12.949 -5.555 18.906 1.00 81.88 95 ARG A O 1
ATOM 671 N N . VAL A 1 96 ? -13.467 -6.444 16.907 1.00 86.12 96 VAL A N 1
ATOM 672 C CA . VAL A 1 96 ? -12.184 -6.128 16.260 1.00 86.12 96 VAL A CA 1
ATOM 673 C C . VAL A 1 96 ? -12.281 -4.776 15.557 1.00 86.12 96 VAL A C 1
ATOM 675 O O . VAL A 1 96 ? -13.213 -4.535 14.789 1.00 86.12 96 VAL A O 1
ATOM 678 N N . HIS A 1 97 ? -11.308 -3.904 15.808 1.00 84.56 97 HIS A N 1
ATOM 679 C CA . HIS A 1 97 ? -11.183 -2.582 15.201 1.00 84.56 97 HIS A CA 1
ATOM 680 C C . HIS A 1 97 ? -9.933 -2.508 14.314 1.00 84.56 97 HIS A C 1
ATOM 682 O O . HIS A 1 97 ? -8.973 -3.251 14.506 1.00 84.56 97 HIS A O 1
ATOM 688 N N . GLY A 1 98 ? -9.946 -1.610 13.323 1.00 82.56 98 GLY A N 1
ATOM 689 C CA . GLY A 1 98 ? -8.771 -1.320 12.489 1.00 82.56 98 GLY A CA 1
ATOM 690 C C . GLY A 1 98 ? -8.541 -2.259 11.298 1.00 82.56 98 GLY A C 1
ATOM 691 O O . GLY A 1 98 ? -7.626 -2.011 10.517 1.00 82.56 98 GLY A O 1
ATOM 692 N N . LEU A 1 99 ? -9.389 -3.274 11.095 1.00 85.62 99 LEU A N 1
ATOM 693 C CA . LEU A 1 99 ? -9.301 -4.223 9.971 1.00 85.62 99 LEU A CA 1
ATOM 694 C C . LEU A 1 99 ? -9.314 -3.521 8.602 1.00 85.62 99 LEU A C 1
ATOM 696 O O . LEU A 1 99 ? -8.431 -3.746 7.777 1.00 85.62 99 LEU A O 1
ATOM 700 N N . THR A 1 100 ? -10.267 -2.612 8.383 1.00 82.94 100 THR A N 1
ATOM 701 C CA . THR A 1 100 ? -10.397 -1.864 7.121 1.00 82.94 100 THR A CA 1
ATOM 702 C C . THR A 1 100 ? -9.229 -0.901 6.905 1.00 82.94 100 THR A C 1
ATOM 704 O O . THR A 1 100 ? -8.748 -0.752 5.785 1.00 82.94 100 THR A O 1
ATOM 707 N N . THR A 1 101 ? -8.718 -0.289 7.979 1.00 83.06 101 THR A N 1
ATOM 708 C CA . THR A 1 101 ? -7.549 0.603 7.924 1.00 83.06 101 THR A CA 1
ATOM 709 C C . THR A 1 101 ? -6.282 -0.167 7.559 1.00 83.06 101 THR A C 1
ATOM 711 O O . THR A 1 101 ? -5.517 0.279 6.704 1.00 83.06 101 THR A O 1
ATOM 714 N N . ALA A 1 102 ? -6.076 -1.347 8.153 1.00 87.25 102 ALA A N 1
ATOM 715 C CA . ALA A 1 102 ? -4.962 -2.225 7.813 1.00 87.25 102 ALA A CA 1
ATOM 716 C C . ALA A 1 102 ? -5.038 -2.686 6.346 1.00 87.25 102 ALA A C 1
ATOM 718 O O . ALA A 1 102 ? -4.044 -2.596 5.625 1.00 87.25 102 ALA A O 1
ATOM 719 N N . ALA A 1 103 ? -6.225 -3.083 5.873 1.00 87.94 103 ALA A N 1
ATOM 720 C CA . ALA A 1 103 ? -6.442 -3.460 4.475 1.00 87.94 103 ALA A CA 1
ATOM 721 C C . ALA A 1 103 ? -6.175 -2.297 3.498 1.00 87.94 103 ALA A C 1
ATOM 723 O O . ALA A 1 103 ? -5.550 -2.488 2.453 1.00 87.94 103 ALA A O 1
ATOM 724 N N . ALA A 1 104 ? -6.590 -1.077 3.846 1.00 85.38 104 ALA A N 1
ATOM 725 C CA . ALA A 1 104 ? -6.351 0.107 3.025 1.00 85.38 104 ALA A CA 1
ATOM 726 C C . ALA A 1 104 ? -4.859 0.496 2.978 1.00 85.38 104 ALA A C 1
ATOM 728 O O . ALA A 1 104 ? -4.358 0.895 1.926 1.00 85.38 104 ALA A O 1
ATOM 729 N N . LEU A 1 105 ? -4.117 0.345 4.083 1.00 88.50 105 LEU A N 1
ATOM 730 C CA . LEU A 1 105 ? -2.661 0.552 4.101 1.00 88.50 105 LEU A CA 1
ATOM 731 C C . LEU A 1 105 ? -1.942 -0.475 3.225 1.00 88.50 105 LEU A C 1
ATOM 733 O O . LEU A 1 105 ? -1.045 -0.115 2.461 1.00 88.50 105 LEU A O 1
ATOM 737 N N . TRP A 1 106 ? -2.373 -1.733 3.300 1.00 90.12 106 TRP A N 1
ATOM 738 C CA . TRP A 1 106 ? -1.831 -2.811 2.483 1.00 90.12 106 TRP A CA 1
ATOM 739 C C . TRP A 1 106 ? -2.066 -2.559 0.987 1.00 90.12 106 TRP A C 1
ATOM 741 O O . TRP A 1 106 ? -1.133 -2.623 0.188 1.00 90.12 106 TRP A O 1
ATOM 751 N N . SER A 1 107 ? -3.285 -2.154 0.625 1.00 90.56 107 SER A N 1
ATOM 752 C CA . SER A 1 107 ? -3.662 -1.825 -0.758 1.00 90.56 107 SER A CA 1
ATOM 753 C C . SER A 1 107 ? -2.887 -0.616 -1.304 1.00 90.56 107 SER A C 1
ATOM 755 O O . SER A 1 107 ? -2.434 -0.628 -2.451 1.00 90.56 107 SER A O 1
ATOM 757 N N . ALA A 1 108 ? -2.675 0.417 -0.478 1.00 90.75 108 ALA A N 1
ATOM 758 C CA . ALA A 1 108 ? -1.897 1.600 -0.850 1.00 90.75 108 ALA A CA 1
ATOM 759 C C . ALA A 1 108 ? -0.420 1.262 -1.122 1.00 90.75 108 ALA A C 1
ATOM 761 O O . ALA A 1 108 ? 0.144 1.721 -2.117 1.00 90.75 108 ALA A O 1
ATOM 762 N N . MET A 1 109 ? 0.194 0.429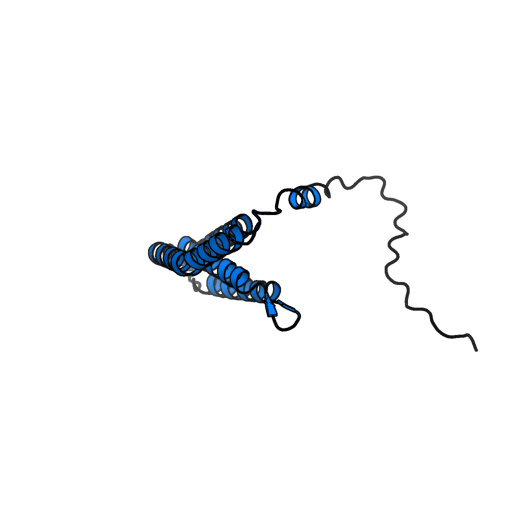 -0.276 1.00 94.06 109 MET A N 1
ATOM 763 C CA . MET A 1 109 ? 1.568 -0.035 -0.488 1.00 94.06 109 MET A CA 1
ATOM 764 C C . MET A 1 109 ? 1.690 -0.897 -1.748 1.00 94.06 109 MET A C 1
ATOM 766 O O . MET A 1 109 ? 2.575 -0.637 -2.565 1.00 94.06 109 MET A O 1
ATOM 770 N N . ALA A 1 110 ? 0.787 -1.863 -1.944 1.00 93.38 110 ALA A N 1
ATOM 771 C CA . ALA A 1 110 ? 0.789 -2.728 -3.124 1.00 93.38 110 ALA A CA 1
ATOM 772 C C . ALA A 1 110 ? 0.685 -1.912 -4.423 1.00 93.38 110 ALA A C 1
ATOM 774 O O . ALA A 1 110 ? 1.467 -2.110 -5.351 1.00 93.38 110 ALA A O 1
ATOM 775 N N . THR A 1 111 ? -0.216 -0.926 -4.451 1.00 93.25 111 THR A N 1
ATOM 776 C CA . THR A 1 111 ? -0.356 -0.005 -5.588 1.00 93.25 111 THR A CA 1
ATOM 777 C C . THR A 1 111 ? 0.941 0.767 -5.840 1.00 93.25 111 THR A C 1
ATOM 779 O O . THR A 1 111 ? 1.401 0.838 -6.979 1.00 93.25 111 THR A O 1
ATOM 782 N N . GLY A 1 112 ? 1.560 1.307 -4.784 1.00 91.75 112 GLY A N 1
ATOM 783 C CA . GLY A 1 112 ? 2.839 2.009 -4.876 1.00 91.75 112 GLY A CA 1
ATOM 784 C C . GLY A 1 112 ? 3.954 1.133 -5.449 1.00 91.75 112 GLY A C 1
ATOM 785 O O . GLY A 1 112 ? 4.621 1.550 -6.391 1.00 91.75 112 GLY A O 1
ATOM 786 N N . LEU A 1 113 ? 4.111 -0.101 -4.956 1.00 93.94 113 LEU A N 1
ATOM 787 C CA . LEU A 1 113 ? 5.095 -1.056 -5.485 1.00 93.94 113 LEU A CA 1
ATOM 788 C C . LEU A 1 113 ? 4.869 -1.353 -6.971 1.00 93.94 113 LEU A C 1
ATOM 790 O O . LEU A 1 113 ? 5.821 -1.299 -7.746 1.00 93.94 113 LEU A O 1
ATOM 794 N N . CYS A 1 114 ? 3.625 -1.610 -7.389 1.00 93.50 114 CYS A N 1
ATOM 795 C CA . CYS A 1 114 ? 3.315 -1.857 -8.798 1.00 93.50 114 CYS A CA 1
ATOM 796 C C . CYS A 1 114 ? 3.693 -0.664 -9.686 1.00 93.50 114 CYS A C 1
ATOM 798 O O . CYS A 1 114 ? 4.270 -0.864 -10.754 1.00 93.50 114 CYS A O 1
ATOM 800 N N . VAL A 1 115 ? 3.424 0.569 -9.241 1.00 92.88 115 VAL A N 1
ATOM 801 C CA . VAL A 1 115 ? 3.836 1.785 -9.964 1.00 92.88 115 VAL A CA 1
ATOM 802 C C . VAL A 1 115 ? 5.361 1.912 -10.003 1.00 92.88 115 VAL A C 1
ATOM 804 O O . VAL A 1 115 ? 5.920 2.146 -11.071 1.00 92.88 115 VAL A O 1
ATOM 807 N N . GLY A 1 116 ? 6.037 1.710 -8.869 1.00 88.88 116 GLY A N 1
ATOM 808 C CA . GLY A 1 116 ? 7.496 1.798 -8.762 1.00 88.88 116 GLY A CA 1
ATOM 809 C C . GLY A 1 116 ? 8.239 0.781 -9.627 1.00 88.88 116 GLY A C 1
ATOM 810 O O . GLY A 1 116 ? 9.285 1.094 -10.185 1.00 88.88 116 GLY A O 1
ATOM 811 N N . MET A 1 117 ? 7.679 -0.419 -9.786 1.00 90.19 117 MET A N 1
ATOM 812 C CA . MET A 1 117 ? 8.248 -1.483 -10.619 1.00 90.19 117 MET A CA 1
ATOM 813 C C . MET A 1 117 ? 7.880 -1.364 -12.111 1.00 90.19 117 MET A C 1
ATOM 815 O O . MET A 1 117 ? 8.302 -2.198 -12.908 1.00 90.19 117 MET A O 1
ATOM 819 N N . GLY A 1 118 ? 7.082 -0.364 -12.504 1.00 88.44 118 GLY A N 1
ATOM 820 C CA . GLY A 1 118 ? 6.646 -0.158 -13.893 1.00 88.44 118 GLY A CA 1
ATOM 821 C C . GLY A 1 118 ? 5.424 -0.985 -14.323 1.00 88.44 118 GLY A C 1
ATOM 822 O O . GLY A 1 118 ? 4.999 -0.905 -15.474 1.00 88.44 118 GLY A O 1
ATOM 823 N N . 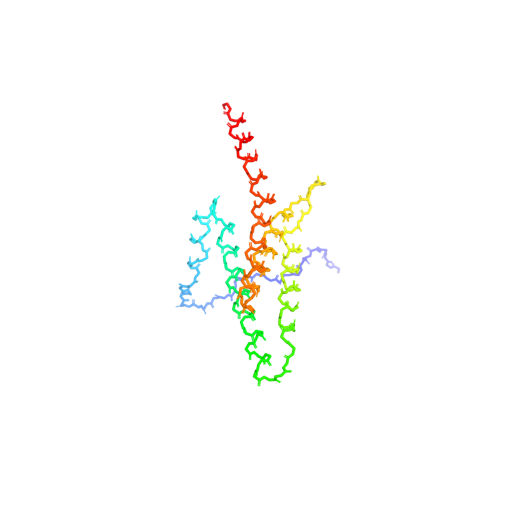ALA A 1 119 ? 4.802 -1.737 -13.413 1.00 89.06 119 ALA A N 1
ATOM 824 C CA . ALA A 1 119 ? 3.608 -2.546 -13.663 1.00 89.06 119 ALA A CA 1
ATOM 825 C C . ALA A 1 119 ? 2.311 -1.720 -13.525 1.00 89.06 119 ALA A C 1
ATOM 827 O O . ALA A 1 119 ? 1.439 -2.008 -12.699 1.00 89.06 119 ALA A O 1
ATOM 828 N N . THR A 1 120 ? 2.167 -0.678 -14.346 1.00 86.25 120 THR A N 1
ATOM 829 C CA . THR A 1 120 ? 1.047 0.281 -14.269 1.00 86.25 120 THR A CA 1
ATOM 830 C C . THR A 1 120 ? -0.324 -0.359 -14.504 1.00 86.25 120 THR A C 1
ATOM 832 O O . THR A 1 120 ? -1.293 0.027 -13.852 1.00 86.25 120 THR A O 1
ATOM 835 N N . GLY A 1 121 ? -0.414 -1.381 -15.363 1.00 87.62 121 GLY A N 1
ATOM 836 C CA . GLY A 1 121 ? -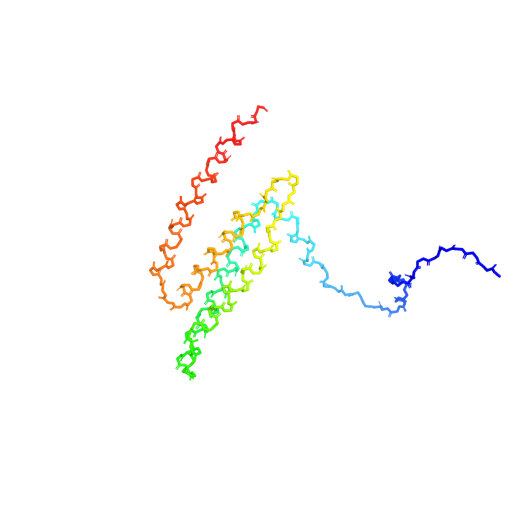1.657 -2.128 -15.596 1.00 87.62 121 GLY A CA 1
ATOM 837 C C . GLY A 1 121 ? -2.167 -2.853 -14.345 1.00 87.62 121 GLY A C 1
ATOM 838 O O . GLY A 1 121 ? -3.350 -2.770 -14.018 1.00 87.62 121 GLY A O 1
ATOM 839 N N . LEU A 1 122 ? -1.265 -3.499 -13.595 1.00 88.94 122 LEU A N 1
ATOM 840 C CA . LEU A 1 122 ? -1.603 -4.142 -12.320 1.00 88.94 122 LEU A CA 1
ATOM 841 C C . LEU A 1 122 ? -1.968 -3.111 -11.251 1.00 88.94 122 LEU A C 1
ATOM 843 O O . LEU A 1 122 ? -2.922 -3.330 -10.508 1.00 88.94 122 LEU A O 1
ATOM 847 N N . ALA A 1 123 ? -1.266 -1.974 -11.207 1.00 88.62 123 ALA A N 1
ATOM 848 C CA . ALA A 1 123 ? -1.584 -0.888 -10.281 1.00 88.62 123 ALA A CA 1
ATOM 849 C C . ALA A 1 123 ? -3.014 -0.355 -10.492 1.00 88.62 123 ALA A C 1
ATOM 851 O O . ALA A 1 123 ? -3.769 -0.211 -9.532 1.00 88.62 123 ALA A O 1
ATOM 852 N N . LEU A 1 124 ? -3.410 -0.118 -11.747 1.00 87.12 124 LEU A N 1
ATOM 853 C CA . LEU A 1 124 ? -4.763 0.321 -12.105 1.00 87.12 124 LEU A CA 1
ATOM 854 C C . LEU A 1 124 ? -5.830 -0.706 -11.714 1.00 87.12 124 LEU A C 1
ATOM 856 O O . LEU A 1 124 ? -6.848 -0.333 -11.131 1.00 87.12 124 LEU A O 1
ATOM 860 N N . ALA A 1 125 ? -5.586 -1.991 -11.982 1.00 90.31 125 ALA A N 1
ATOM 861 C CA . ALA A 1 125 ? -6.496 -3.062 -11.584 1.00 90.31 125 ALA A CA 1
ATOM 862 C C . ALA A 1 125 ? -6.665 -3.130 -10.054 1.00 90.31 125 ALA A C 1
ATOM 864 O O . ALA A 1 125 ? -7.789 -3.229 -9.562 1.00 90.31 125 ALA A O 1
ATOM 865 N N . LEU A 1 126 ? -5.571 -3.005 -9.296 1.00 89.06 126 LEU A N 1
ATOM 866 C CA . LEU A 1 126 ? -5.586 -2.979 -7.829 1.00 89.06 126 LEU A CA 1
ATOM 867 C C . LEU A 1 126 ? -6.391 -1.801 -7.277 1.00 89.06 126 LEU A C 1
ATOM 869 O O . LEU A 1 126 ? -7.216 -1.988 -6.381 1.00 89.06 126 LEU A O 1
ATOM 873 N N . VAL A 1 127 ? -6.201 -0.602 -7.830 1.00 85.88 127 VAL A N 1
ATOM 874 C CA . VAL A 1 127 ? -6.979 0.584 -7.443 1.00 85.88 127 VAL A CA 1
ATOM 875 C C . VAL A 1 127 ? -8.457 0.383 -7.758 1.00 85.88 127 VAL A C 1
ATOM 877 O O . VAL A 1 127 ? -9.296 0.643 -6.897 1.00 85.88 127 VAL A O 1
ATOM 880 N N . ALA A 1 128 ? -8.787 -0.130 -8.946 1.00 85.56 128 ALA A N 1
ATOM 881 C CA . ALA A 1 128 ? -10.168 -0.391 -9.3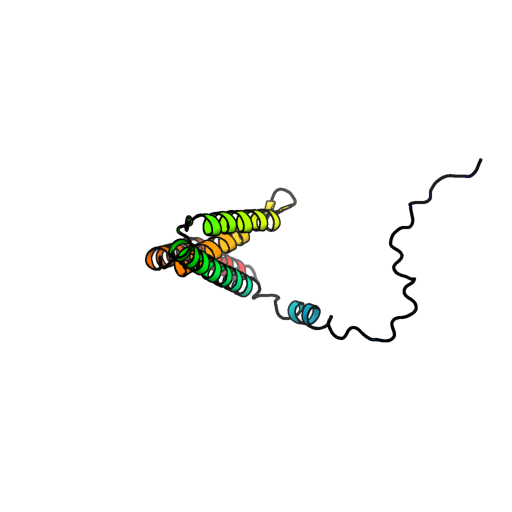41 1.00 85.56 128 ALA A CA 1
ATOM 882 C C . ALA A 1 128 ? -10.854 -1.391 -8.397 1.00 85.56 128 ALA A C 1
ATOM 884 O O . ALA A 1 128 ? -11.955 -1.123 -7.920 1.00 85.56 128 ALA A O 1
ATOM 885 N N . VAL A 1 129 ? -10.187 -2.499 -8.061 1.00 88.25 129 VAL A N 1
ATOM 886 C CA . VAL A 1 129 ? -10.700 -3.495 -7.106 1.00 88.25 129 VAL A CA 1
ATOM 887 C C . VAL A 1 129 ? -10.854 -2.891 -5.710 1.00 88.25 129 VAL A C 1
ATOM 889 O O . VAL A 1 129 ? -11.883 -3.085 -5.067 1.00 88.25 129 VAL A O 1
ATOM 892 N N . THR A 1 130 ? -9.874 -2.112 -5.249 1.00 84.50 130 THR A N 1
ATOM 893 C CA . THR A 1 130 ? -9.930 -1.465 -3.929 1.00 84.50 130 THR A CA 1
ATOM 894 C C . THR A 1 130 ? -11.111 -0.496 -3.843 1.00 84.50 130 THR A C 1
ATOM 896 O O . THR A 1 130 ? -11.856 -0.521 -2.864 1.00 84.50 130 THR A O 1
ATOM 899 N N . LEU A 1 131 ? -11.331 0.321 -4.878 1.00 80.56 131 LEU A N 1
ATOM 900 C CA . LEU A 1 131 ? -12.468 1.242 -4.952 1.00 80.56 131 LEU A CA 1
ATOM 901 C C . LEU A 1 131 ? -13.805 0.504 -5.059 1.00 80.56 131 LEU A C 1
ATOM 903 O O . LEU A 1 131 ? -14.769 0.914 -4.417 1.00 80.56 131 LEU A O 1
ATOM 907 N N . LEU A 1 132 ? -13.864 -0.593 -5.817 1.00 83.50 132 LEU A N 1
ATOM 908 C CA . LEU A 1 132 ? -15.070 -1.408 -5.950 1.00 83.50 132 LEU A CA 1
ATOM 909 C C . LEU A 1 132 ? -15.473 -2.060 -4.621 1.00 83.50 132 LEU A C 1
ATOM 911 O O . LEU A 1 132 ? -16.660 -2.160 -4.329 1.00 83.50 132 LEU A O 1
ATOM 915 N N . LEU A 1 133 ? -14.503 -2.493 -3.815 1.00 82.56 133 LEU A N 1
ATOM 916 C CA . LEU A 1 133 ? -14.767 -3.168 -2.544 1.00 82.56 133 LEU A CA 1
ATOM 917 C C . LEU A 1 133 ? -15.021 -2.187 -1.390 1.00 82.56 133 LEU A C 1
ATOM 919 O O . LEU A 1 133 ? -15.931 -2.412 -0.595 1.00 82.56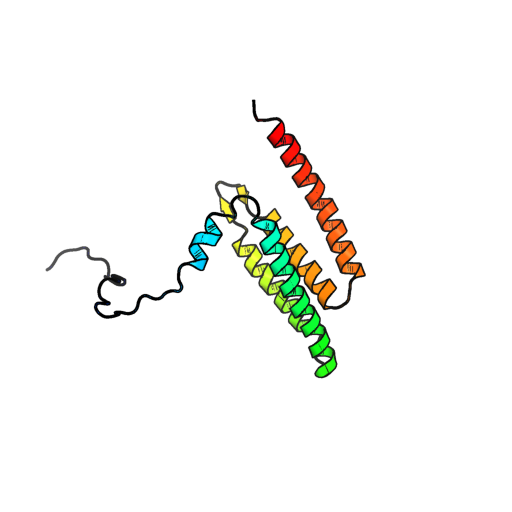 133 LEU A O 1
ATOM 923 N N . LEU A 1 134 ? -14.245 -1.101 -1.280 1.00 73.31 134 LEU A N 1
ATOM 924 C CA . LEU A 1 134 ? -14.370 -0.142 -0.168 1.00 73.31 134 LEU A CA 1
ATOM 925 C C . LEU A 1 134 ? -15.362 0.996 -0.454 1.00 73.31 134 LEU A C 1
ATOM 927 O O . LEU A 1 134 ? -15.960 1.531 0.479 1.00 73.31 134 LEU A O 1
ATOM 931 N N . GLY A 1 135 ? -15.555 1.374 -1.719 1.00 72.06 135 GLY A N 1
ATOM 932 C CA . GLY A 1 135 ? -16.431 2.481 -2.116 1.00 72.06 135 GLY A CA 1
ATOM 933 C C . GLY A 1 135 ? -17.894 2.291 -1.697 1.00 72.06 135 GLY A C 1
ATOM 934 O O . GLY A 1 135 ? -18.433 3.161 -1.010 1.00 72.06 135 GLY A O 1
ATOM 935 N N . PRO A 1 136 ? -18.539 1.155 -2.028 1.00 67.56 136 PRO A N 1
ATOM 936 C CA . PRO A 1 136 ? -19.920 0.891 -1.630 1.00 67.56 136 PRO A CA 1
ATOM 937 C C . PRO A 1 136 ? -20.085 0.842 -0.110 1.00 67.56 136 PRO A C 1
ATOM 939 O O . PRO A 1 136 ? -21.088 1.317 0.412 1.00 67.56 136 PRO A O 1
ATOM 942 N N . VAL A 1 137 ? -19.088 0.310 0.606 1.00 64.94 137 VAL A N 1
ATOM 943 C CA . VAL A 1 137 ? -19.116 0.191 2.070 1.00 64.94 137 VAL A CA 1
ATOM 944 C C . VAL A 1 137 ? -19.164 1.567 2.731 1.00 64.94 137 VAL A C 1
ATOM 946 O O . VAL A 1 137 ? -20.019 1.793 3.586 1.00 64.94 137 VAL A O 1
ATOM 949 N N . ASN A 1 138 ? -18.310 2.499 2.296 1.00 61.69 138 ASN A N 1
ATOM 950 C CA . ASN A 1 138 ? -18.299 3.858 2.842 1.00 61.69 138 ASN A CA 1
ATOM 951 C C . ASN A 1 138 ? -19.563 4.647 2.464 1.00 61.69 138 ASN A C 1
ATOM 953 O O . ASN A 1 138 ? -20.117 5.370 3.293 1.00 61.69 138 ASN A O 1
ATOM 957 N N . TRP A 1 139 ? -20.062 4.463 1.239 1.00 56.38 139 TRP A N 1
ATOM 958 C CA . TRP A 1 139 ? -21.300 5.102 0.794 1.00 56.38 139 TRP A CA 1
ATOM 959 C C . TRP A 1 139 ? -22.511 4.639 1.615 1.00 56.38 139 TRP A C 1
ATOM 961 O O . TRP A 1 139 ? -23.313 5.461 2.056 1.00 56.38 139 TRP A O 1
ATOM 971 N N . VAL A 1 140 ? -22.618 3.338 1.900 1.00 58.62 140 VAL A N 1
ATOM 972 C CA . VAL A 1 140 ? -23.687 2.794 2.751 1.00 58.62 140 VAL A CA 1
ATOM 973 C C . VAL A 1 140 ? -23.590 3.329 4.182 1.00 58.62 140 VAL A C 1
ATOM 975 O O . VAL A 1 140 ? -24.623 3.666 4.763 1.00 58.62 140 VAL A O 1
ATOM 978 N N . SER A 1 141 ? -22.385 3.461 4.750 1.00 59.38 141 SER A N 1
ATOM 979 C CA . SER A 1 141 ? -22.227 4.047 6.088 1.00 59.38 141 SER A CA 1
ATOM 980 C C . SER A 1 141 ? -22.631 5.520 6.144 1.00 59.38 141 SER A C 1
ATOM 982 O O . SER A 1 141 ? -23.331 5.907 7.079 1.00 59.38 141 SER A O 1
ATOM 984 N N . ASP A 1 142 ? -22.288 6.324 5.135 1.00 58.88 142 ASP A N 1
ATOM 985 C CA . ASP A 1 142 ? -22.685 7.738 5.084 1.00 58.88 142 ASP A CA 1
ATOM 986 C C . ASP A 1 142 ? -24.209 7.889 4.900 1.00 58.88 142 ASP A C 1
ATOM 988 O O . ASP A 1 142 ? -24.861 8.723 5.542 1.00 58.88 142 ASP A O 1
ATOM 992 N N . VAL A 1 143 ? -24.817 7.020 4.086 1.00 61.22 143 VAL A N 1
ATOM 993 C CA . VAL A 1 143 ? -26.275 6.978 3.887 1.00 61.22 143 VAL A CA 1
ATOM 994 C C . VAL A 1 143 ? -27.017 6.512 5.148 1.00 61.22 143 VAL A C 1
ATOM 996 O O . VAL A 1 143 ? -28.118 6.990 5.416 1.00 61.22 143 VAL A O 1
ATOM 999 N N . MET A 1 144 ? -26.445 5.613 5.952 1.00 57.47 144 MET A N 1
ATOM 1000 C CA . MET A 1 144 ? -27.055 5.195 7.222 1.00 57.47 144 MET A CA 1
ATOM 1001 C C . MET A 1 144 ? -26.890 6.240 8.332 1.00 57.47 144 MET A C 1
ATOM 1003 O O . MET A 1 144 ? -27.848 6.495 9.060 1.00 57.47 144 MET A O 1
ATOM 1007 N N . VAL A 1 145 ? -25.722 6.883 8.448 1.00 61.91 145 VAL A N 1
ATOM 1008 C CA . VAL A 1 145 ? -25.468 7.918 9.469 1.00 61.91 145 VAL A CA 1
ATOM 1009 C C . VAL A 1 145 ? -26.322 9.164 9.225 1.00 61.91 145 VAL A C 1
ATOM 1011 O O . VAL A 1 145 ? -26.891 9.708 10.169 1.00 61.91 145 VAL A O 1
ATOM 1014 N N . SER A 1 146 ? -26.503 9.572 7.965 1.00 58.09 146 SER A N 1
ATOM 1015 C CA . SER A 1 146 ? -27.396 10.691 7.616 1.00 58.09 146 SER A CA 1
ATOM 1016 C C . SER A 1 146 ? -28.878 10.426 7.923 1.00 58.09 146 SER A C 1
ATOM 1018 O O . SER A 1 146 ? -29.649 11.372 8.049 1.00 58.09 146 SER A O 1
ATOM 1020 N N . ARG A 1 147 ? -29.284 9.159 8.096 1.00 57.44 147 ARG A N 1
ATOM 1021 C CA . ARG A 1 147 ? -30.657 8.769 8.464 1.00 57.44 147 ARG A CA 1
ATOM 1022 C C . ARG A 1 147 ? -30.903 8.667 9.974 1.00 57.44 147 ARG A C 1
ATOM 1024 O O . ARG A 1 147 ? -32.055 8.499 10.361 1.00 57.44 147 ARG A O 1
ATOM 1031 N N . TRP A 1 148 ? -29.868 8.749 10.817 1.00 53.53 148 TRP A N 1
ATOM 1032 C CA . TRP A 1 148 ? -29.976 8.549 12.275 1.00 53.53 148 TRP A CA 1
ATOM 1033 C C . TRP A 1 148 ? -29.760 9.826 13.107 1.00 53.53 148 TRP A C 1
ATOM 1035 O O . TRP A 1 148 ? -29.634 9.750 14.323 1.00 53.53 148 TRP A O 1
ATOM 1045 N N . HIS A 1 149 ? -29.752 11.000 12.475 1.00 47.50 149 HIS A N 1
ATOM 1046 C CA . HIS A 1 149 ? -29.854 12.290 13.166 1.00 47.50 149 HIS A CA 1
ATOM 1047 C C . HIS A 1 149 ? -31.268 12.879 12.977 1.00 47.50 149 HIS A C 1
ATOM 1049 O O . HIS A 1 149 ? -31.499 13.564 11.979 1.00 47.50 149 HIS A O 1
ATOM 1055 N N . PRO A 1 150 ? -32.232 12.589 13.874 1.00 51.31 150 PRO A N 1
ATOM 1056 C CA . PRO A 1 150 ? -33.327 13.505 14.185 1.00 51.31 150 PRO A CA 1
ATOM 1057 C C . PRO A 1 150 ? -32.859 14.669 15.075 1.00 51.31 150 PRO A C 1
ATOM 1059 O O . PRO A 1 150 ? -31.842 14.512 15.796 1.00 51.31 150 PRO A O 1
#

Radius of gyration: 23.4 Å; chains: 1; bounding box: 57×38×78 Å